Protein AF-A0A0K1QU53-F1 (afdb_monomer_lite)

Structure (mmCIF, N/CA/C/O backbone):
data_AF-A0A0K1QU53-F1
#
_entry.id   AF-A0A0K1QU53-F1
#
loop_
_atom_site.group_PDB
_atom_site.id
_atom_site.type_symbol
_atom_site.label_atom_id
_atom_site.label_alt_id
_atom_site.label_comp_id
_atom_site.label_asym_id
_atom_site.label_entity_id
_atom_site.label_seq_id
_atom_site.pdbx_PDB_ins_code
_atom_site.Cartn_x
_atom_site.Cartn_y
_atom_site.Cartn_z
_atom_site.occupancy
_atom_site.B_iso_or_equiv
_atom_site.auth_seq_id
_atom_site.auth_comp_id
_atom_site.auth_asym_id
_atom_site.auth_atom_id
_atom_site.pdbx_PDB_model_num
ATOM 1 N N . MET A 1 1 ? -22.978 -11.429 6.784 1.00 46.28 1 MET A N 1
ATOM 2 C CA . MET A 1 1 ? -21.533 -11.161 6.638 1.00 46.28 1 MET A CA 1
ATOM 3 C C . MET A 1 1 ? -20.966 -12.056 5.535 1.00 46.28 1 MET A C 1
ATOM 5 O O . MET A 1 1 ? -20.901 -13.264 5.723 1.00 46.28 1 MET A O 1
ATOM 9 N N . ILE A 1 2 ? -20.667 -11.518 4.344 1.00 43.78 2 ILE A N 1
ATOM 10 C CA . ILE A 1 2 ? -20.060 -12.307 3.254 1.00 43.78 2 ILE A CA 1
ATOM 11 C C . ILE A 1 2 ? -18.565 -12.430 3.559 1.00 43.78 2 ILE A C 1
ATOM 13 O O . ILE A 1 2 ? -17.791 -11.525 3.259 1.00 43.78 2 ILE A O 1
ATOM 17 N N . VAL A 1 3 ? -18.164 -13.546 4.166 1.00 49.44 3 VAL A N 1
ATOM 18 C CA . VAL A 1 3 ? -16.752 -13.871 4.393 1.00 49.44 3 VAL A CA 1
ATOM 19 C C . VAL A 1 3 ? -16.154 -14.301 3.056 1.00 49.44 3 VAL A C 1
ATOM 21 O O . VAL A 1 3 ? -16.362 -15.422 2.592 1.00 49.44 3 VAL A O 1
ATOM 24 N N . ARG A 1 4 ? -15.455 -13.382 2.383 1.00 66.69 4 ARG A N 1
ATOM 25 C CA . ARG A 1 4 ? -14.683 -13.721 1.183 1.00 66.69 4 ARG A CA 1
ATOM 26 C C . ARG A 1 4 ? -13.382 -14.410 1.610 1.00 66.69 4 ARG A C 1
ATOM 28 O O . ARG A 1 4 ? -12.729 -13.929 2.536 1.00 66.69 4 ARG A O 1
ATOM 35 N N . PRO A 1 5 ? -12.969 -15.505 0.951 1.00 67.31 5 PRO A N 1
ATOM 36 C CA . PRO A 1 5 ? -11.683 -16.131 1.234 1.00 67.31 5 PRO A CA 1
ATOM 37 C C . PRO A 1 5 ? -10.547 -15.135 0.963 1.00 67.31 5 PRO A C 1
ATOM 39 O O . PRO A 1 5 ? -10.510 -14.511 -0.101 1.00 67.31 5 PRO A O 1
ATOM 42 N N . LYS A 1 6 ? -9.629 -14.980 1.930 1.00 65.75 6 LYS A N 1
ATOM 43 C CA . LYS A 1 6 ? -8.445 -14.117 1.801 1.00 65.75 6 LYS A CA 1
ATOM 44 C C . LYS A 1 6 ? -7.598 -14.629 0.624 1.00 65.75 6 LYS A C 1
ATOM 46 O O . LYS A 1 6 ? -7.211 -15.799 0.631 1.00 65.75 6 LYS A O 1
ATOM 51 N N . PRO A 1 7 ? -7.334 -13.819 -0.414 1.00 74.12 7 PRO A N 1
ATOM 52 C CA . PRO A 1 7 ? -6.550 -14.275 -1.551 1.00 74.12 7 PRO A CA 1
ATOM 53 C C . PRO A 1 7 ? -5.092 -14.508 -1.128 1.00 74.12 7 PRO A C 1
ATOM 55 O O . PRO A 1 7 ? -4.492 -13.684 -0.444 1.00 74.12 7 PRO A O 1
ATOM 58 N N . ASN A 1 8 ? -4.511 -15.634 -1.553 1.00 82.56 8 ASN A N 1
ATOM 59 C CA . ASN A 1 8 ? -3.099 -15.934 -1.306 1.00 82.56 8 ASN A CA 1
ATOM 60 C C . ASN A 1 8 ? -2.198 -14.881 -1.966 1.00 82.56 8 ASN A C 1
ATOM 62 O O . ASN A 1 8 ? -2.402 -14.544 -3.134 1.00 82.56 8 ASN A O 1
ATOM 66 N N . LEU A 1 9 ? -1.153 -14.437 -1.255 1.00 74.50 9 LEU A N 1
ATOM 67 C CA . LEU A 1 9 ? -0.204 -13.408 -1.708 1.00 74.50 9 LEU A CA 1
ATOM 68 C C . LEU A 1 9 ? 0.363 -13.713 -3.106 1.00 74.50 9 LEU A C 1
ATOM 70 O O . LEU A 1 9 ? 0.378 -12.860 -3.987 1.00 74.50 9 LEU A O 1
ATOM 74 N N . ILE A 1 10 ? 0.743 -14.972 -3.340 1.00 78.44 10 ILE A N 1
ATOM 75 C CA . ILE A 1 10 ? 1.255 -15.451 -4.632 1.00 78.44 10 ILE A CA 1
ATOM 76 C C . ILE A 1 10 ? 0.179 -15.361 -5.722 1.00 78.44 10 ILE A C 1
ATOM 78 O O . ILE A 1 10 ? 0.485 -15.011 -6.858 1.00 78.44 10 ILE A O 1
ATOM 82 N N . GLY A 1 11 ? -1.086 -15.624 -5.389 1.00 75.38 11 GLY A N 1
ATOM 83 C CA . GLY A 1 11 ? -2.212 -15.516 -6.320 1.00 75.38 11 GLY A CA 1
ATOM 84 C C . GLY A 1 11 ? -2.529 -14.072 -6.709 1.00 75.38 11 GLY A C 1
ATOM 85 O O . GLY A 1 11 ? -2.903 -13.817 -7.851 1.00 75.38 11 GLY A O 1
ATOM 86 N N . VAL A 1 12 ? -2.319 -13.120 -5.795 1.00 77.38 12 VAL A N 1
ATOM 87 C CA . VAL A 1 12 ? -2.433 -11.683 -6.083 1.00 77.38 12 VAL A CA 1
ATOM 88 C C . VAL A 1 12 ? -1.252 -11.212 -6.934 1.00 77.38 12 VAL A C 1
ATOM 90 O O . VAL A 1 12 ? -1.464 -10.601 -7.979 1.00 77.38 12 VAL A O 1
ATOM 93 N N . LEU A 1 13 ? -0.019 -11.564 -6.550 1.00 77.19 13 LEU A N 1
ATOM 94 C CA . LEU A 1 13 ? 1.206 -11.188 -7.271 1.00 77.19 13 LEU A CA 1
ATOM 95 C C . LEU A 1 13 ? 1.262 -11.760 -8.696 1.00 77.19 13 LEU A C 1
ATOM 97 O O . LEU A 1 13 ? 1.769 -11.109 -9.606 1.00 77.19 13 LEU A O 1
ATOM 101 N N . THR A 1 14 ? 0.721 -12.962 -8.909 1.00 79.12 14 THR A N 1
ATOM 102 C CA . THR A 1 14 ? 0.668 -13.618 -10.229 1.00 79.12 14 THR A CA 1
ATOM 103 C C . THR A 1 14 ? -0.648 -13.387 -10.974 1.00 79.12 14 THR A C 1
ATOM 105 O O . THR A 1 14 ? -0.851 -13.930 -12.065 1.00 79.12 14 THR A O 1
ATOM 108 N N . SER A 1 15 ? -1.545 -12.549 -10.442 1.00 79.69 15 SER A N 1
ATOM 109 C CA . SER A 1 15 ? -2.789 -12.202 -11.124 1.00 79.69 15 SER A CA 1
ATOM 110 C C . SER A 1 15 ? -2.497 -11.379 -12.380 1.00 79.69 15 SER A C 1
ATOM 112 O O . SER A 1 15 ? -2.269 -10.173 -12.359 1.00 79.69 15 SER A O 1
ATOM 114 N N . LEU A 1 16 ? -2.522 -12.050 -13.529 1.00 71.38 16 LEU A N 1
ATOM 115 C CA . LEU A 1 16 ? -2.3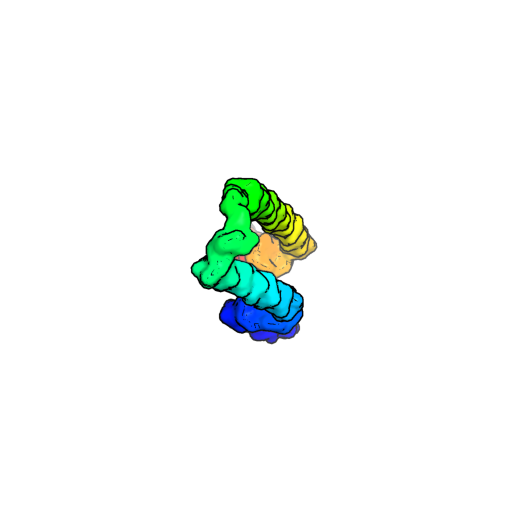17 -11.434 -14.841 1.00 71.38 16 LEU A CA 1
ATOM 116 C C . LEU A 1 16 ? -3.606 -10.848 -15.447 1.00 71.38 16 LEU A C 1
ATOM 118 O O . LEU A 1 16 ? -3.573 -10.326 -16.569 1.00 71.38 16 LEU A O 1
ATOM 122 N N . LYS A 1 17 ? -4.756 -10.973 -14.771 1.00 70.81 17 LYS A N 1
ATOM 123 C CA . LYS A 1 17 ? -6.044 -10.448 -15.253 1.00 70.81 17 LYS A CA 1
ATOM 124 C C . LYS A 1 17 ? -6.058 -8.927 -15.073 1.00 70.81 17 LYS A C 1
ATOM 126 O O . LYS A 1 17 ? -5.979 -8.440 -13.957 1.00 70.81 17 LYS A O 1
ATOM 131 N N . GLY A 1 18 ? -6.122 -8.183 -16.181 1.00 72.44 18 GLY A N 1
ATOM 132 C CA . GLY A 1 18 ? -6.084 -6.712 -16.173 1.00 72.44 18 GLY A CA 1
ATOM 133 C C . GLY A 1 18 ? -4.679 -6.094 -16.136 1.00 72.44 18 GLY A C 1
ATOM 134 O O . GLY A 1 18 ? -4.554 -4.873 -16.141 1.00 72.44 18 GLY A O 1
ATOM 135 N N . SER A 1 19 ? -3.617 -6.907 -16.154 1.00 80.75 19 SER A N 1
ATOM 136 C CA . SER A 1 19 ? -2.243 -6.400 -16.084 1.00 80.75 19 SER A CA 1
ATOM 137 C C . SER A 1 19 ? -1.850 -5.577 -17.318 1.00 80.75 19 SER A C 1
ATOM 139 O O . SER A 1 19 ? -1.980 -6.021 -18.464 1.00 80.75 19 SER A O 1
ATOM 141 N N . ILE A 1 20 ? -1.272 -4.397 -17.071 1.00 79.69 20 ILE A N 1
ATOM 142 C CA . ILE A 1 20 ? -0.649 -3.536 -18.089 1.00 79.69 20 ILE A CA 1
ATOM 143 C C . ILE A 1 20 ? 0.560 -4.242 -18.728 1.00 79.69 20 ILE A C 1
ATOM 145 O O . ILE A 1 20 ? 0.889 -3.972 -19.885 1.00 79.69 20 ILE A O 1
ATOM 149 N N . ALA A 1 21 ? 1.172 -5.210 -18.031 1.00 80.12 21 ALA A N 1
ATOM 150 C CA . ALA A 1 21 ? 2.318 -5.963 -18.531 1.00 80.12 21 ALA A CA 1
ATOM 151 C C . ALA A 1 21 ? 2.004 -6.654 -19.864 1.00 80.12 21 ALA A C 1
ATOM 153 O O . ALA A 1 21 ? 2.780 -6.526 -20.804 1.00 80.12 21 ALA A O 1
ATOM 154 N N . LYS A 1 22 ? 0.825 -7.280 -20.012 1.00 82.38 22 LYS A N 1
ATOM 155 C CA . LYS A 1 22 ? 0.407 -7.898 -21.286 1.00 82.38 22 LYS A CA 1
ATOM 156 C C . LYS A 1 22 ? 0.274 -6.882 -22.422 1.00 82.38 22 LYS A C 1
ATOM 158 O O . LYS A 1 22 ? 0.549 -7.209 -23.571 1.00 82.38 22 LYS A O 1
ATOM 163 N N . ARG A 1 23 ? -0.122 -5.647 -22.104 1.00 85.81 23 ARG A N 1
ATOM 164 C CA . ARG A 1 23 ? -0.282 -4.560 -23.080 1.00 85.81 23 ARG A CA 1
ATOM 165 C C . ARG A 1 23 ? 1.066 -4.016 -23.561 1.00 85.81 23 ARG A C 1
ATOM 167 O O . ARG A 1 23 ? 1.188 -3.647 -24.725 1.00 85.81 23 ARG A O 1
ATOM 174 N N . ILE A 1 24 ? 2.061 -3.940 -22.678 1.00 90.00 24 ILE A N 1
ATOM 175 C CA . ILE A 1 24 ? 3.388 -3.380 -22.989 1.00 90.00 24 ILE A CA 1
ATOM 176 C C . ILE A 1 24 ? 4.369 -4.458 -23.469 1.00 90.00 24 ILE A C 1
ATOM 178 O O . ILE A 1 24 ? 5.286 -4.133 -24.219 1.00 90.00 24 ILE A O 1
ATOM 182 N N . ALA A 1 25 ? 4.154 -5.731 -23.119 1.00 89.88 25 ALA A N 1
ATOM 183 C CA . ALA A 1 25 ? 5.052 -6.845 -23.432 1.00 89.88 25 ALA A CA 1
ATOM 184 C C . ALA A 1 25 ? 5.455 -6.887 -24.908 1.00 89.88 25 ALA A C 1
ATOM 186 O O . ALA A 1 25 ? 6.641 -6.976 -25.214 1.00 89.88 25 ALA A O 1
ATOM 187 N N . TRP A 1 26 ? 4.486 -6.737 -25.819 1.00 91.56 26 TRP A N 1
ATOM 188 C CA . TRP A 1 26 ? 4.773 -6.725 -27.253 1.00 91.56 26 TRP A CA 1
ATOM 189 C C . TRP A 1 26 ? 5.712 -5.580 -27.649 1.00 91.56 26 TRP A C 1
ATOM 191 O O . TRP A 1 26 ? 6.698 -5.797 -28.344 1.00 91.56 26 TRP A O 1
ATOM 201 N N . ARG A 1 27 ? 5.460 -4.364 -27.151 1.00 93.06 27 ARG A N 1
ATOM 202 C CA . ARG A 1 27 ? 6.307 -3.194 -27.431 1.00 93.06 27 ARG A CA 1
ATOM 203 C C . ARG A 1 27 ? 7.717 -3.379 -26.878 1.00 93.06 27 ARG A C 1
ATOM 205 O O . ARG A 1 27 ? 8.677 -3.106 -27.588 1.00 93.06 27 ARG A O 1
ATOM 212 N N . SER A 1 28 ? 7.835 -3.867 -25.643 1.00 92.06 28 SER A N 1
ATOM 213 C CA . SER A 1 28 ? 9.135 -4.136 -25.022 1.00 92.06 28 SER A CA 1
ATOM 214 C C . SER A 1 28 ? 9.926 -5.162 -25.827 1.00 92.06 28 SER A C 1
ATOM 216 O O . SER A 1 28 ? 11.096 -4.934 -26.107 1.00 92.06 28 SER A O 1
ATOM 218 N N . LEU A 1 29 ? 9.280 -6.253 -26.249 1.00 95.31 29 LEU A N 1
ATOM 219 C CA . LEU A 1 29 ? 9.909 -7.294 -27.055 1.00 95.31 29 LEU A CA 1
ATOM 220 C C . LEU A 1 29 ? 10.417 -6.725 -28.384 1.00 95.31 29 LEU A C 1
ATOM 222 O O . LEU A 1 29 ? 11.570 -6.958 -28.740 1.00 95.31 29 LEU A O 1
ATOM 226 N N . MET A 1 30 ? 9.595 -5.943 -29.093 1.00 95.31 30 MET A N 1
ATOM 227 C CA . MET A 1 30 ? 10.008 -5.337 -30.364 1.00 95.31 30 MET A CA 1
ATOM 228 C C . MET A 1 30 ? 11.217 -4.406 -30.201 1.00 95.31 30 MET A C 1
ATOM 230 O O . MET A 1 30 ? 12.139 -4.467 -31.010 1.00 95.31 30 MET A O 1
ATOM 234 N N . VAL A 1 31 ? 11.244 -3.579 -29.151 1.00 94.06 31 VAL A N 1
ATOM 235 C CA . VAL A 1 31 ? 12.376 -2.679 -28.874 1.00 94.06 31 VAL A CA 1
ATOM 236 C C . VAL A 1 31 ? 13.640 -3.468 -28.531 1.00 94.06 31 VAL A C 1
ATOM 238 O O . VAL A 1 31 ? 14.706 -3.147 -29.048 1.00 94.06 31 VAL A O 1
ATOM 241 N N . THR A 1 32 ? 13.535 -4.521 -27.714 1.00 94.38 32 THR A N 1
ATOM 242 C CA . THR A 1 32 ? 14.676 -5.385 -27.377 1.00 94.38 32 THR A CA 1
ATOM 243 C C . THR A 1 32 ? 15.230 -6.087 -28.612 1.00 94.38 32 THR A C 1
ATOM 245 O O . THR A 1 32 ? 16.437 -6.052 -28.825 1.00 94.38 32 THR A O 1
ATOM 248 N N . LEU A 1 33 ? 14.371 -6.664 -29.460 1.00 97.12 33 LEU A N 1
ATOM 249 C CA . LEU A 1 33 ? 14.811 -7.309 -30.700 1.00 97.12 33 LEU A CA 1
ATOM 250 C C . LEU A 1 33 ? 15.498 -6.323 -31.646 1.00 97.12 33 LEU A C 1
ATOM 252 O O . LEU A 1 33 ? 16.552 -6.641 -32.191 1.00 97.12 33 LEU A O 1
ATOM 256 N N . LEU A 1 34 ? 14.928 -5.128 -31.819 1.00 95.94 34 LEU A N 1
ATOM 257 C CA . LEU A 1 34 ? 15.526 -4.086 -32.648 1.00 95.94 34 LEU A CA 1
ATOM 258 C C . LEU A 1 34 ? 16.901 -3.671 -32.109 1.00 95.94 34 LEU A C 1
ATOM 260 O O . LEU A 1 34 ? 17.859 -3.610 -32.873 1.00 95.94 34 LEU A O 1
ATOM 264 N N . ALA A 1 35 ? 17.015 -3.437 -30.799 1.00 91.50 35 ALA A N 1
ATOM 265 C CA . ALA A 1 35 ? 18.281 -3.090 -30.161 1.00 91.50 35 ALA A CA 1
ATOM 266 C C . ALA A 1 35 ? 19.328 -4.203 -30.335 1.00 91.50 35 ALA A C 1
ATOM 268 O O . ALA A 1 35 ? 20.456 -3.927 -30.735 1.00 91.50 35 ALA A O 1
ATOM 269 N N . SER A 1 36 ? 18.951 -5.466 -30.110 1.00 94.81 36 SER A N 1
ATOM 270 C CA . SER A 1 36 ? 19.832 -6.618 -30.328 1.00 94.81 36 SER A CA 1
ATOM 271 C C . SER A 1 36 ? 20.272 -6.752 -31.787 1.00 94.81 36 SER A C 1
ATOM 273 O O . SER A 1 36 ? 21.438 -7.042 -32.039 1.00 94.81 36 SER A O 1
ATOM 275 N N . ALA A 1 37 ? 19.377 -6.512 -32.749 1.00 93.69 37 ALA A N 1
ATOM 276 C CA . ALA A 1 37 ? 19.711 -6.543 -34.170 1.00 93.69 37 ALA A CA 1
ATOM 277 C C . ALA A 1 37 ? 20.701 -5.433 -34.548 1.00 93.69 37 ALA A C 1
ATOM 279 O O . ALA A 1 37 ? 21.666 -5.702 -35.256 1.00 93.69 37 ALA A O 1
ATOM 280 N N . ILE A 1 38 ? 20.507 -4.211 -34.038 1.00 89.50 38 ILE A N 1
ATOM 281 C CA . ILE A 1 38 ? 21.436 -3.092 -34.260 1.00 89.50 38 ILE A CA 1
ATOM 282 C C . ILE A 1 38 ? 22.834 -3.449 -33.737 1.00 89.50 38 ILE A C 1
ATOM 284 O O . ILE A 1 38 ? 23.803 -3.333 -34.482 1.00 89.50 38 ILE A O 1
ATOM 288 N N . VAL A 1 39 ? 22.929 -3.961 -32.505 1.00 88.31 39 VAL A N 1
ATOM 289 C CA . VAL A 1 39 ? 24.205 -4.384 -31.897 1.00 88.31 39 VAL A CA 1
ATOM 290 C C . VAL A 1 39 ? 24.860 -5.524 -32.693 1.00 88.31 39 VAL A C 1
ATOM 292 O O . VAL A 1 39 ? 26.076 -5.546 -32.885 1.00 88.31 39 VAL A O 1
ATOM 295 N N . LEU A 1 40 ? 24.072 -6.469 -33.212 1.00 90.81 40 LEU A N 1
ATOM 296 C CA . LEU A 1 40 ? 24.590 -7.565 -34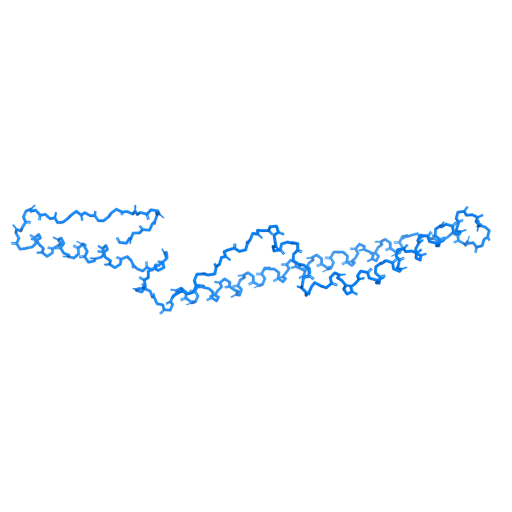.033 1.00 90.81 40 LEU A CA 1
ATOM 297 C C . LEU A 1 40 ? 25.140 -7.067 -35.381 1.00 90.81 40 LEU A C 1
ATOM 299 O O . LEU A 1 40 ? 26.203 -7.500 -35.813 1.00 90.81 40 LEU A O 1
ATOM 303 N N . ILE A 1 41 ? 24.453 -6.136 -36.042 1.00 89.81 41 ILE A N 1
ATOM 304 C CA . ILE A 1 41 ? 24.918 -5.569 -37.316 1.00 89.81 41 ILE A CA 1
ATOM 305 C C . ILE A 1 41 ? 26.174 -4.716 -37.093 1.00 89.81 41 ILE A C 1
ATOM 307 O O . ILE A 1 41 ? 27.111 -4.806 -37.884 1.00 89.81 41 ILE A O 1
ATOM 311 N N . GLU A 1 42 ? 26.226 -3.940 -36.007 1.00 86.81 42 GLU A N 1
ATOM 312 C CA . GLU A 1 42 ? 27.408 -3.155 -35.630 1.00 86.81 42 GLU A CA 1
ATOM 313 C C . GLU A 1 42 ? 28.641 -4.049 -35.418 1.00 86.81 42 GLU A C 1
ATOM 315 O O . GLU A 1 42 ? 29.732 -3.722 -35.887 1.00 86.81 42 GLU A O 1
ATOM 320 N N . THR A 1 43 ? 28.472 -5.207 -34.770 1.00 84.94 43 THR A N 1
ATOM 321 C CA . THR A 1 43 ? 29.576 -6.155 -34.533 1.00 84.94 43 THR A CA 1
ATOM 322 C C . THR A 1 43 ? 30.042 -6.877 -35.801 1.00 84.94 43 THR A C 1
ATOM 324 O O . THR A 1 43 ? 31.238 -7.131 -35.941 1.00 84.94 43 THR A O 1
ATOM 327 N N . LEU A 1 44 ? 29.136 -7.186 -36.737 1.00 87.38 44 LEU A N 1
ATOM 328 C CA . LEU A 1 44 ? 29.465 -7.884 -37.988 1.00 87.38 44 LEU A CA 1
ATOM 329 C C . LEU A 1 44 ? 29.999 -6.955 -39.088 1.00 87.38 44 LEU A C 1
ATOM 331 O O . LEU A 1 44 ? 30.833 -7.378 -39.890 1.00 87.38 44 LEU A O 1
ATOM 335 N N . HIS A 1 45 ? 29.557 -5.695 -39.131 1.00 86.06 45 HIS A N 1
ATOM 336 C CA . HIS A 1 45 ? 29.982 -4.726 -40.142 1.00 86.06 45 HIS A CA 1
ATOM 337 C C . HIS A 1 45 ? 30.340 -3.355 -39.538 1.00 86.06 45 HIS A C 1
ATOM 339 O O . HIS A 1 45 ? 29.605 -2.376 -39.713 1.00 86.06 45 HIS A O 1
ATOM 345 N N . PRO A 1 46 ? 31.523 -3.239 -38.903 1.00 79.75 46 PRO A N 1
ATOM 346 C CA . PRO A 1 46 ? 31.958 -2.009 -38.234 1.00 79.75 46 PRO A CA 1
ATOM 347 C C . PRO A 1 46 ? 32.146 -0.811 -39.176 1.00 79.75 46 PRO A C 1
ATOM 349 O O . PRO A 1 46 ? 32.221 0.328 -38.728 1.00 79.75 46 PRO A O 1
ATOM 352 N N . SER A 1 47 ? 32.252 -1.051 -40.485 1.00 78.81 47 SER A N 1
ATOM 353 C CA . SER A 1 47 ? 32.482 -0.025 -41.507 1.00 78.81 47 SER A CA 1
ATOM 354 C C . SER A 1 47 ? 31.263 0.855 -41.799 1.00 78.81 47 SER A C 1
ATOM 356 O O . SER A 1 47 ? 31.438 1.945 -42.340 1.00 78.81 47 SER A O 1
ATOM 358 N N . TYR A 1 48 ? 30.045 0.418 -41.456 1.00 76.69 48 TYR A N 1
ATOM 359 C CA . TYR A 1 48 ? 28.819 1.190 -41.707 1.00 76.69 48 TYR A CA 1
ATOM 360 C C . TYR A 1 48 ? 28.463 2.177 -40.586 1.00 76.69 48 TYR A C 1
ATOM 362 O O . TYR A 1 48 ? 27.650 3.072 -40.814 1.00 76.69 48 TYR A O 1
ATOM 370 N N . PHE A 1 49 ? 29.054 2.045 -39.393 1.00 78.38 49 PHE A N 1
ATOM 371 C CA . PHE A 1 49 ? 28.677 2.838 -38.221 1.00 78.38 49 PHE A CA 1
ATOM 372 C C . PHE A 1 49 ? 29.778 3.814 -37.800 1.00 78.38 49 PHE A C 1
ATOM 374 O O . PHE A 1 49 ? 30.935 3.451 -37.594 1.00 78.38 49 PHE A O 1
ATOM 381 N N . SER A 1 50 ? 29.405 5.083 -37.625 1.00 79.56 50 SER A N 1
ATOM 382 C CA . SER A 1 50 ? 30.253 6.073 -36.960 1.00 79.56 50 SER A CA 1
ATOM 383 C C . SER A 1 50 ? 30.204 5.877 -35.445 1.00 79.56 50 SER A C 1
ATOM 385 O O . SER A 1 50 ? 29.138 5.663 -34.874 1.00 79.56 50 SER A O 1
ATOM 387 N N . LYS A 1 51 ? 31.355 6.002 -34.775 1.00 76.69 51 LYS A N 1
ATOM 388 C CA . LYS A 1 51 ? 31.448 5.914 -33.312 1.00 76.69 51 LYS A CA 1
ATOM 389 C C . LYS A 1 51 ? 30.778 7.134 -32.672 1.00 76.69 51 LYS A C 1
ATOM 391 O O . LYS A 1 51 ? 31.376 8.206 -32.613 1.00 76.69 51 LYS A O 1
ATOM 396 N N . VAL A 1 52 ? 29.544 6.974 -32.204 1.00 80.44 52 VAL A N 1
ATOM 397 C CA . VAL A 1 52 ? 28.821 7.984 -31.415 1.00 80.44 52 VAL A CA 1
ATOM 398 C C . VAL A 1 52 ? 29.036 7.698 -29.927 1.00 80.44 52 VAL A C 1
ATOM 400 O O . VAL A 1 52 ? 29.079 6.543 -29.511 1.00 80.44 52 VAL A O 1
ATOM 403 N N . SER A 1 53 ? 29.193 8.737 -29.103 1.00 84.75 53 SER A N 1
ATOM 404 C CA . SER A 1 53 ? 29.325 8.560 -27.655 1.00 84.75 53 SER A CA 1
ATOM 405 C C . SER A 1 53 ? 27.986 8.169 -27.018 1.00 84.75 53 SER A C 1
ATOM 407 O O . SER A 1 53 ? 26.936 8.725 -27.334 1.00 84.75 53 SER A O 1
ATOM 409 N N . ALA A 1 54 ? 28.018 7.220 -26.078 1.00 85.69 54 ALA A N 1
ATOM 410 C CA . ALA A 1 54 ? 26.827 6.783 -25.340 1.00 85.69 54 ALA A CA 1
ATOM 411 C C . ALA A 1 54 ? 26.386 7.781 -24.246 1.00 85.69 54 ALA A C 1
ATOM 413 O O . ALA A 1 54 ? 25.274 7.688 -23.729 1.00 85.69 54 ALA A O 1
ATOM 414 N N . THR A 1 55 ? 27.239 8.749 -23.902 1.00 91.25 55 THR A N 1
ATOM 415 C CA . THR A 1 55 ? 27.052 9.720 -22.813 1.00 91.25 55 THR A CA 1
ATOM 416 C C . THR A 1 55 ? 25.705 10.463 -22.812 1.00 91.25 55 THR A C 1
ATOM 418 O O . THR A 1 55 ? 25.070 10.514 -21.761 1.00 91.25 55 THR A O 1
ATOM 421 N N . PRO A 1 56 ? 25.204 11.038 -23.924 1.00 91.56 56 PRO A N 1
ATOM 422 C CA . PRO A 1 56 ? 23.895 11.696 -23.904 1.00 91.56 56 PRO A CA 1
ATOM 423 C C . PRO A 1 56 ? 22.751 10.720 -23.591 1.00 91.56 56 PRO A C 1
ATOM 425 O O . PRO A 1 56 ? 21.809 11.081 -22.889 1.00 91.56 56 PRO A O 1
ATOM 428 N N . PHE A 1 57 ? 22.842 9.466 -24.041 1.00 89.88 57 PHE A N 1
ATOM 429 C CA . PHE A 1 57 ? 21.811 8.455 -23.801 1.00 89.88 57 PHE A CA 1
ATOM 430 C C . PHE A 1 57 ? 21.805 7.965 -22.350 1.00 89.88 57 PHE A C 1
ATOM 432 O O . PHE A 1 57 ? 20.734 7.774 -21.772 1.00 89.88 57 PHE A O 1
ATOM 439 N N . THR A 1 58 ? 22.979 7.817 -21.731 1.00 91.38 58 THR A N 1
ATOM 440 C CA . THR A 1 58 ? 23.073 7.450 -20.311 1.00 91.38 58 THR A CA 1
ATOM 441 C C . THR A 1 58 ? 22.543 8.561 -19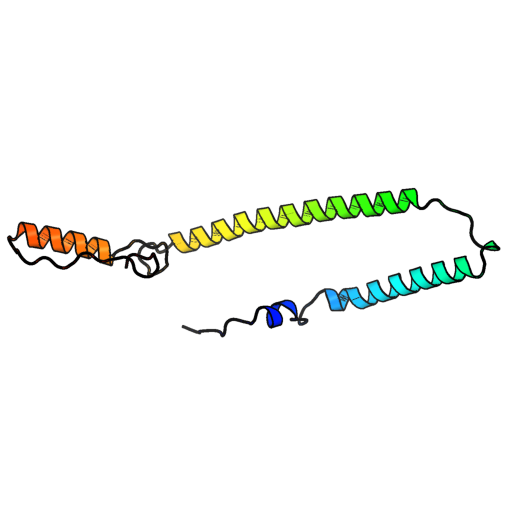.407 1.00 91.38 58 THR A C 1
ATOM 443 O O . THR A 1 58 ? 21.810 8.271 -18.463 1.00 91.38 58 THR A O 1
ATOM 446 N N . LEU A 1 59 ? 22.825 9.830 -19.725 1.00 96.12 59 LEU A N 1
ATOM 447 C CA . LEU A 1 59 ? 22.277 10.983 -19.000 1.00 96.12 59 LEU A CA 1
ATOM 448 C C . LEU A 1 59 ? 20.749 11.066 -19.110 1.00 96.12 59 LEU A C 1
ATOM 450 O O . LEU A 1 59 ? 20.078 11.314 -18.107 1.00 96.12 59 LEU A O 1
ATOM 454 N N . LEU A 1 60 ? 20.185 10.807 -20.295 1.00 95.56 60 LEU A N 1
ATOM 455 C CA . LEU A 1 60 ? 18.731 10.753 -20.483 1.00 95.56 60 LEU A CA 1
ATOM 456 C C . LEU A 1 60 ? 18.088 9.625 -19.664 1.00 95.56 60 LEU A C 1
ATOM 458 O O . LEU A 1 60 ? 17.078 9.855 -18.999 1.00 95.56 60 LEU A O 1
ATOM 462 N N . GLY A 1 61 ? 18.682 8.428 -19.667 1.00 93.50 61 GLY A N 1
ATOM 463 C CA . GLY A 1 61 ? 18.192 7.296 -18.876 1.00 93.50 61 GLY A CA 1
ATOM 464 C C . GLY A 1 61 ? 18.256 7.552 -17.368 1.00 93.50 61 GLY A C 1
ATOM 465 O O . GLY A 1 61 ? 17.297 7.270 -16.648 1.00 93.50 61 GLY A O 1
ATOM 466 N N . LEU A 1 62 ? 19.356 8.144 -16.896 1.00 96.19 62 LEU A N 1
ATOM 467 C CA . LEU A 1 62 ? 19.540 8.504 -15.490 1.00 96.19 62 LEU A CA 1
ATOM 468 C C . LEU A 1 62 ? 18.534 9.572 -15.048 1.00 96.19 62 LEU A C 1
ATOM 470 O O . LEU A 1 62 ? 17.894 9.415 -14.011 1.00 96.19 62 LEU A O 1
ATOM 474 N N . SER A 1 63 ? 18.331 10.606 -15.868 1.00 96.44 63 SER A N 1
ATOM 475 C CA . SER A 1 63 ? 17.318 11.637 -15.633 1.00 96.44 63 SER A CA 1
ATOM 476 C C . SER A 1 63 ? 15.919 11.026 -15.506 1.00 96.44 63 SER A C 1
ATOM 478 O O . SER A 1 63 ? 15.250 11.212 -14.487 1.00 96.44 63 SER A O 1
ATOM 480 N N . LEU A 1 64 ? 15.500 10.215 -16.485 1.00 95.56 64 LEU A N 1
ATOM 481 C CA . LEU A 1 64 ? 14.177 9.588 -16.479 1.00 95.56 64 LEU A CA 1
ATOM 482 C C . LEU A 1 64 ? 13.970 8.689 -15.252 1.00 95.56 64 LEU A C 1
ATOM 484 O O . LEU A 1 64 ? 12.909 8.738 -14.632 1.00 95.56 64 LEU A O 1
ATOM 488 N N . SER A 1 65 ? 14.988 7.907 -14.883 1.00 94.94 65 SER A N 1
ATOM 489 C CA . SER A 1 65 ? 14.961 7.034 -13.705 1.00 94.94 65 SER A CA 1
ATOM 490 C C . SER A 1 65 ? 14.732 7.823 -12.412 1.00 94.94 65 SER A C 1
ATOM 492 O O . SER A 1 65 ? 13.837 7.500 -11.627 1.00 94.94 65 SER A O 1
ATOM 494 N N . ILE A 1 66 ? 15.479 8.913 -12.222 1.00 95.38 66 ILE A N 1
ATOM 495 C CA . ILE A 1 66 ? 15.369 9.771 -11.039 1.00 95.38 66 ILE A CA 1
ATOM 496 C C . ILE A 1 66 ? 13.982 10.423 -10.965 1.00 95.38 66 ILE A C 1
ATOM 498 O O . ILE A 1 66 ? 13.311 10.327 -9.936 1.00 95.38 66 ILE A O 1
ATOM 502 N N . PHE A 1 67 ? 13.506 11.027 -12.059 1.00 95.00 67 PHE A N 1
ATOM 503 C CA . PHE A 1 67 ? 12.178 11.649 -12.093 1.00 95.00 67 PHE A CA 1
ATOM 504 C C . PHE A 1 67 ? 11.051 10.642 -11.846 1.00 95.00 67 PHE A C 1
ATOM 506 O O . PHE A 1 67 ? 10.089 10.948 -11.138 1.00 95.00 67 PHE A O 1
ATOM 513 N N . MET A 1 68 ? 11.163 9.431 -12.396 1.00 93.25 68 MET A N 1
ATOM 514 C CA . MET A 1 68 ? 10.171 8.377 -12.197 1.00 93.25 68 MET A CA 1
ATOM 515 C C . MET A 1 68 ? 10.153 7.877 -10.746 1.00 93.25 68 MET A C 1
ATOM 517 O O . MET A 1 68 ? 9.070 7.674 -10.196 1.00 93.25 68 MET A O 1
ATOM 521 N N . SER A 1 69 ? 11.320 7.756 -10.105 1.00 91.81 69 SER A N 1
ATOM 522 C CA . SER A 1 69 ? 11.440 7.397 -8.686 1.00 91.81 69 SER A CA 1
ATOM 523 C C . SER A 1 69 ? 10.784 8.439 -7.777 1.00 91.81 69 SER A C 1
ATOM 525 O O . SER A 1 69 ? 9.934 8.094 -6.954 1.00 91.81 69 SER A O 1
ATOM 527 N N . PHE A 1 70 ? 11.088 9.727 -7.975 1.00 94.56 70 PHE A N 1
ATOM 528 C CA . PHE A 1 70 ? 10.454 10.802 -7.206 1.00 94.56 70 PHE A CA 1
ATOM 529 C C . PHE A 1 70 ? 8.938 10.822 -7.390 1.00 94.56 70 PHE A C 1
ATOM 531 O O . PHE A 1 70 ? 8.203 10.887 -6.405 1.00 94.56 70 PHE A O 1
ATOM 538 N N . ARG A 1 71 ? 8.462 10.707 -8.636 1.00 93.50 71 ARG A N 1
ATOM 539 C CA . ARG A 1 71 ? 7.028 10.676 -8.937 1.00 93.50 71 ARG A CA 1
ATOM 540 C C . ARG A 1 71 ? 6.324 9.518 -8.231 1.00 93.50 71 ARG A C 1
ATOM 542 O O . ARG A 1 71 ? 5.272 9.730 -7.635 1.00 93.50 71 ARG A O 1
ATOM 549 N N . ASN A 1 72 ? 6.888 8.314 -8.305 1.00 92.56 72 ASN A N 1
ATOM 550 C CA . ASN A 1 72 ? 6.270 7.124 -7.728 1.00 92.56 72 ASN A CA 1
ATOM 551 C C . ASN A 1 72 ? 6.245 7.177 -6.192 1.00 92.56 72 ASN A C 1
ATOM 553 O O . ASN A 1 72 ? 5.217 6.893 -5.585 1.00 92.56 72 ASN A O 1
ATOM 557 N N . ASN A 1 73 ? 7.344 7.606 -5.566 1.00 93.50 73 ASN A N 1
ATOM 558 C CA . ASN A 1 73 ? 7.421 7.728 -4.109 1.00 93.50 73 ASN A CA 1
ATOM 559 C C . ASN A 1 73 ? 6.485 8.814 -3.570 1.00 93.50 73 ASN A C 1
ATOM 561 O O . ASN A 1 73 ? 5.786 8.583 -2.587 1.00 93.50 73 ASN A O 1
ATOM 565 N N . ALA A 1 74 ? 6.417 9.974 -4.229 1.00 94.94 74 ALA A N 1
ATOM 566 C CA . ALA A 1 74 ? 5.498 11.036 -3.831 1.00 94.94 74 ALA A CA 1
ATOM 567 C C . ALA A 1 74 ? 4.039 10.561 -3.877 1.00 94.94 74 ALA A C 1
ATOM 569 O O . ALA A 1 74 ? 3.283 10.802 -2.942 1.00 94.94 74 ALA A O 1
ATOM 570 N N . TRP A 1 75 ? 3.651 9.836 -4.931 1.00 95.12 75 TRP A N 1
ATOM 571 C CA . TRP A 1 75 ? 2.305 9.271 -5.036 1.00 95.12 75 TRP A CA 1
ATOM 572 C C . TRP A 1 75 ? 2.015 8.241 -3.948 1.00 95.12 75 TRP A C 1
ATOM 574 O O . TRP A 1 75 ? 0.910 8.243 -3.414 1.00 95.12 75 TRP A O 1
ATOM 584 N N . ALA A 1 76 ? 2.986 7.398 -3.595 1.00 95.50 76 ALA A N 1
ATOM 585 C CA . ALA A 1 76 ? 2.826 6.431 -2.513 1.00 95.50 76 ALA A CA 1
ATOM 586 C C . ALA A 1 76 ? 2.579 7.125 -1.165 1.00 95.50 76 ALA A C 1
ATOM 588 O O . ALA A 1 76 ? 1.636 6.768 -0.465 1.00 95.50 76 ALA A O 1
ATOM 589 N N . ILE A 1 77 ? 3.371 8.154 -0.842 1.00 96.19 77 ILE A N 1
ATOM 590 C CA . ILE A 1 77 ? 3.220 8.930 0.398 1.00 96.19 77 ILE A CA 1
ATOM 591 C C . ILE A 1 77 ? 1.860 9.628 0.431 1.00 96.19 77 ILE A C 1
ATOM 593 O O . ILE A 1 77 ? 1.124 9.492 1.400 1.00 96.19 77 ILE A O 1
ATOM 597 N N . VAL A 1 78 ? 1.503 10.338 -0.642 1.00 96.69 78 VAL A N 1
ATOM 598 C CA . VAL A 1 78 ? 0.219 11.044 -0.728 1.00 96.69 78 VAL A CA 1
ATOM 599 C C . VAL A 1 78 ? -0.940 10.055 -0.595 1.00 96.69 78 VAL A C 1
ATOM 601 O O . VAL A 1 78 ? -1.843 10.287 0.198 1.00 96.69 78 VAL A O 1
ATOM 604 N N . SER A 1 79 ? -0.895 8.923 -1.300 1.00 96.31 79 SER A N 1
ATOM 605 C CA . SER A 1 79 ? -1.947 7.903 -1.212 1.00 96.31 79 SER A CA 1
ATOM 606 C C . SER A 1 79 ? -2.076 7.348 0.205 1.00 96.31 79 SER A C 1
ATOM 608 O O . SER A 1 79 ? -3.188 7.254 0.705 1.00 96.31 79 SER A O 1
ATOM 610 N N . TYR A 1 80 ? -0.960 7.029 0.868 1.00 95.56 80 TYR A N 1
ATOM 611 C CA . TYR A 1 80 ? -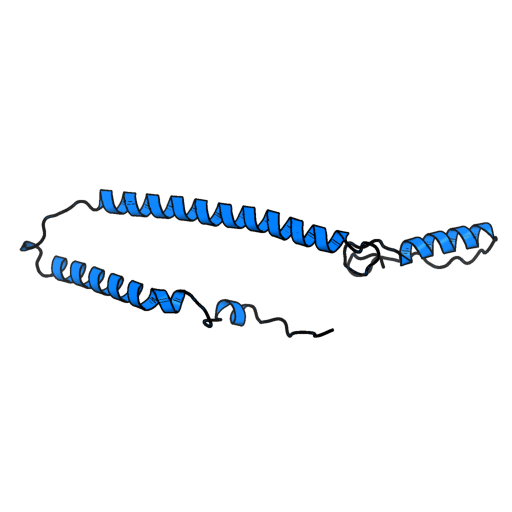0.970 6.549 2.251 1.00 95.56 80 TYR A CA 1
ATOM 612 C C . TYR A 1 80 ? -1.626 7.554 3.199 1.00 95.56 80 TYR A C 1
ATOM 614 O O . TYR A 1 80 ? -2.471 7.171 3.997 1.00 95.56 80 TYR A O 1
ATOM 622 N N . THR A 1 81 ? -1.292 8.841 3.084 1.00 95.56 81 THR A N 1
ATOM 623 C CA . THR A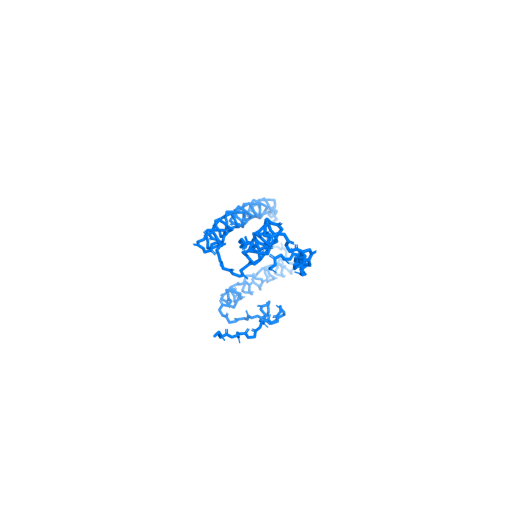 1 81 ? -1.885 9.873 3.939 1.00 95.56 81 THR A CA 1
ATOM 624 C C . THR A 1 81 ? -3.380 10.042 3.682 1.00 95.56 81 THR A C 1
ATOM 626 O O . THR A 1 81 ? -4.144 10.134 4.635 1.00 95.56 81 THR A O 1
ATOM 629 N N . PHE A 1 82 ? -3.814 10.078 2.418 1.00 96.00 82 PHE A N 1
ATOM 630 C CA . PHE A 1 82 ? -5.230 10.274 2.093 1.00 96.00 82 PHE A CA 1
ATOM 631 C C . PHE A 1 82 ? -6.081 9.051 2.441 1.00 96.00 82 PHE A C 1
ATOM 633 O O . PHE A 1 82 ? -7.097 9.210 3.103 1.00 96.00 82 PHE A O 1
ATOM 640 N N . PHE A 1 83 ? -5.660 7.843 2.057 1.00 94.31 83 PHE A N 1
ATOM 641 C CA . PHE A 1 83 ? -6.390 6.622 2.415 1.00 94.31 83 PHE A CA 1
ATOM 642 C C . PHE A 1 83 ? -6.300 6.304 3.907 1.00 94.31 83 PHE A C 1
ATOM 644 O O . PHE A 1 83 ? -7.248 5.776 4.469 1.00 94.31 83 PHE A O 1
ATOM 651 N N . GLY A 1 84 ? -5.180 6.627 4.558 1.00 92.62 84 GLY A N 1
ATOM 652 C CA . GLY A 1 84 ? -5.053 6.490 6.005 1.00 92.62 84 GLY A CA 1
ATOM 653 C C . GLY A 1 84 ? -6.003 7.428 6.745 1.00 92.62 84 GLY A C 1
ATOM 654 O O . GLY A 1 84 ? -6.639 7.010 7.700 1.00 92.62 84 GLY A O 1
ATOM 655 N N . LEU A 1 85 ? -6.144 8.675 6.282 1.00 95.88 85 LEU A N 1
ATOM 656 C CA . LEU A 1 85 ? -7.112 9.611 6.852 1.00 95.88 85 LEU A CA 1
ATOM 657 C C . LEU A 1 85 ? -8.561 9.162 6.621 1.00 95.88 85 LEU A C 1
ATOM 659 O O . LEU A 1 85 ? -9.368 9.300 7.529 1.00 95.88 85 LEU A O 1
ATOM 663 N N . ASP A 1 86 ? -8.869 8.637 5.433 1.00 94.44 86 ASP A N 1
ATOM 664 C CA . ASP A 1 86 ? -10.184 8.074 5.091 1.00 94.44 86 ASP A CA 1
ATOM 665 C C . ASP A 1 86 ? -10.540 6.917 6.037 1.00 94.44 86 ASP A C 1
ATOM 667 O O . ASP A 1 86 ? -11.567 6.957 6.700 1.00 94.44 86 ASP A O 1
ATOM 671 N N . ALA A 1 87 ? -9.616 5.967 6.218 1.00 90.19 87 ALA A N 1
ATOM 672 C CA . ALA A 1 87 ? -9.796 4.833 7.124 1.00 90.19 87 ALA A CA 1
ATOM 673 C C . ALA A 1 87 ? -9.965 5.254 8.594 1.00 90.19 87 ALA A C 1
ATOM 675 O O . ALA A 1 87 ? -10.822 4.721 9.287 1.00 90.19 87 ALA A O 1
ATOM 676 N N . ILE A 1 88 ? -9.187 6.235 9.068 1.00 91.19 88 ILE A N 1
ATOM 677 C CA . ILE A 1 88 ? -9.368 6.791 10.420 1.00 91.19 88 ILE A CA 1
ATOM 678 C C . ILE A 1 88 ? -10.732 7.485 10.537 1.00 91.19 88 ILE A C 1
ATOM 680 O O . ILE A 1 88 ? -11.350 7.455 11.595 1.00 91.19 88 ILE A O 1
ATOM 684 N N . GLY A 1 89 ? -11.195 8.137 9.469 1.00 90.62 89 GLY A N 1
ATOM 685 C CA . GLY A 1 89 ? -12.523 8.738 9.414 1.00 90.62 89 GLY A CA 1
ATOM 686 C C . GLY A 1 89 ? -13.628 7.701 9.595 1.00 90.62 89 GLY A C 1
ATOM 687 O O . GLY A 1 89 ? -14.506 7.920 10.426 1.00 90.62 89 GLY A O 1
ATOM 688 N N . ASP A 1 90 ? -13.533 6.583 8.875 1.00 90.25 90 ASP A N 1
ATOM 689 C CA . ASP A 1 90 ? -14.466 5.457 8.981 1.00 90.25 90 ASP A CA 1
ATOM 690 C C . ASP A 1 90 ? -14.464 4.859 10.402 1.00 90.25 90 ASP A C 1
ATOM 692 O O . ASP A 1 90 ? -15.529 4.659 10.980 1.00 90.25 90 ASP A O 1
ATOM 696 N N . GLU A 1 91 ? -13.283 4.643 11.001 1.00 87.69 91 GLU A N 1
ATOM 697 C CA . GLU A 1 91 ? -13.160 4.145 12.386 1.00 87.69 91 GLU A CA 1
ATOM 698 C C . GLU A 1 91 ? -13.794 5.104 13.412 1.00 87.69 91 GLU A C 1
ATOM 700 O O . GLU A 1 91 ? -14.393 4.675 14.391 1.00 87.69 91 GLU A O 1
ATOM 705 N N . LEU A 1 92 ? -13.694 6.421 13.207 1.00 88.56 92 LEU A N 1
ATOM 706 C CA . LEU A 1 92 ? -14.252 7.412 14.135 1.00 88.56 92 LEU A CA 1
ATOM 707 C C . LEU A 1 92 ? -15.759 7.663 13.952 1.00 88.56 92 LEU A C 1
ATOM 709 O O . LEU A 1 92 ? -16.344 8.394 14.759 1.00 88.56 92 LEU A O 1
ATOM 713 N N . GLU A 1 93 ? -16.391 7.117 12.909 1.00 91.69 93 GLU A N 1
ATOM 714 C CA . GLU A 1 93 ? -17.817 7.328 12.637 1.00 91.69 93 GLU A CA 1
ATOM 715 C C . GLU A 1 93 ? -18.720 6.592 13.646 1.00 91.69 93 GLU A C 1
ATOM 717 O O . GLU A 1 93 ? -19.753 7.142 14.040 1.00 91.69 93 GLU A O 1
ATOM 722 N N . ASP A 1 94 ? -18.320 5.403 14.118 1.00 92.00 94 ASP A N 1
ATOM 723 C CA . ASP A 1 94 ? -19.083 4.584 15.077 1.00 92.00 94 ASP A CA 1
ATOM 724 C C . ASP A 1 94 ? -18.248 4.155 16.303 1.00 92.00 94 ASP A C 1
ATOM 726 O O . ASP A 1 94 ? -17.941 2.980 16.478 1.00 92.00 94 ASP A O 1
ATOM 730 N N . PRO A 1 95 ? -17.921 5.082 17.226 1.00 88.12 95 PRO A N 1
ATOM 731 C CA . PRO A 1 95 ? -17.000 4.815 18.338 1.00 88.12 95 PRO A CA 1
ATOM 732 C C . PRO A 1 95 ? -17.543 3.851 19.409 1.00 88.12 95 PRO A C 1
ATOM 734 O O . PRO A 1 95 ? -16.865 3.593 20.404 1.00 88.12 95 PRO A O 1
ATOM 737 N N . LEU A 1 96 ? -18.793 3.393 19.282 1.00 90.12 96 LEU A N 1
ATOM 738 C CA . LEU A 1 96 ? -19.443 2.441 20.191 1.00 90.12 96 LEU A CA 1
ATOM 739 C C . LEU A 1 96 ? -19.589 1.050 19.552 1.00 90.12 96 LEU A C 1
ATOM 741 O O . LEU A 1 96 ? -20.381 0.237 20.041 1.00 90.12 96 LEU A O 1
ATOM 745 N N . GLY A 1 97 ? -18.882 0.807 18.448 1.00 87.31 97 GLY A N 1
ATOM 746 C CA . GLY A 1 97 ? -18.87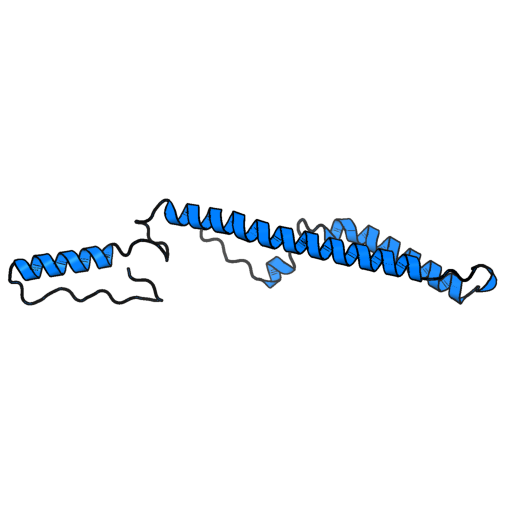0 -0.454 17.730 1.00 87.31 97 GLY A CA 1
ATOM 747 C C . GLY A 1 97 ? -18.094 -1.568 18.447 1.00 87.31 97 GLY A C 1
ATOM 748 O O . GLY A 1 97 ? -18.129 -1.717 19.671 1.00 87.31 97 GLY A O 1
ATOM 749 N N . ARG A 1 98 ? -17.470 -2.437 17.648 1.00 85.19 98 ARG A N 1
ATOM 750 C CA . ARG A 1 98 ? -16.661 -3.591 18.088 1.00 85.19 98 ARG A CA 1
ATOM 751 C C . ARG A 1 98 ? -15.355 -3.707 17.294 1.00 85.19 98 ARG A C 1
ATOM 753 O O . ARG A 1 98 ? -14.802 -4.800 17.180 1.00 85.19 98 ARG A O 1
ATOM 760 N N . ASP A 1 99 ? -14.908 -2.612 16.694 1.00 86.50 99 ASP A N 1
ATOM 761 C CA . ASP A 1 99 ? -13.608 -2.533 16.045 1.00 86.50 99 ASP A CA 1
ATOM 762 C C . ASP A 1 99 ? -12.498 -2.369 17.095 1.00 86.50 99 ASP A C 1
ATOM 764 O O . ASP A 1 99 ? -12.733 -1.984 18.241 1.00 86.50 99 ASP A O 1
ATOM 768 N N . GLU A 1 100 ? -11.258 -2.679 16.709 1.00 84.94 100 GLU A N 1
ATOM 769 C CA . GLU A 1 100 ? -10.110 -2.740 17.632 1.00 84.94 100 GLU A CA 1
ATOM 770 C C . GLU A 1 100 ? -9.849 -1.415 18.379 1.00 84.94 100 GLU A C 1
ATOM 772 O O . GLU A 1 100 ? -9.294 -1.432 19.479 1.00 84.94 100 GLU A O 1
ATOM 777 N N . ASN A 1 101 ? -10.245 -0.279 17.792 1.00 87.06 101 ASN A N 1
ATOM 778 C CA . ASN A 1 101 ? -10.028 1.070 18.327 1.00 87.06 101 ASN A CA 1
ATOM 779 C C . ASN A 1 101 ? -11.290 1.713 18.934 1.00 87.06 101 ASN A C 1
ATOM 781 O O . ASN A 1 101 ? -11.239 2.885 19.323 1.00 87.06 101 ASN A O 1
ATOM 785 N N . ASP A 1 102 ? -12.399 0.976 19.034 1.00 90.38 102 ASP A N 1
ATOM 786 C CA . ASP A 1 102 ? -13.643 1.491 19.608 1.00 90.38 102 ASP A CA 1
ATOM 787 C C . ASP A 1 102 ? -13.561 1.656 21.131 1.00 90.38 102 ASP A C 1
ATOM 789 O O . ASP A 1 102 ? -12.653 1.168 21.815 1.00 90.38 102 ASP A O 1
ATOM 793 N N . LEU A 1 103 ? -14.523 2.391 21.700 1.00 90.38 103 LEU A N 1
ATOM 794 C CA . LEU A 1 103 ? -14.590 2.577 23.143 1.00 90.38 103 LEU A CA 1
ATOM 795 C C . LEU A 1 103 ? -14.856 1.235 23.846 1.00 90.38 103 LEU A C 1
ATOM 797 O O . LEU A 1 103 ? -15.775 0.513 23.460 1.00 90.38 103 LEU A O 1
ATOM 801 N N . PRO A 1 104 ? -14.152 0.934 24.953 1.00 92.19 104 PRO A N 1
ATOM 802 C CA . PRO A 1 104 ? -14.318 -0.315 25.689 1.00 92.19 104 PRO A CA 1
ATOM 803 C C . PRO A 1 104 ? -15.582 -0.255 26.560 1.00 92.19 104 PRO A C 1
ATOM 805 O O . PRO A 1 104 ? -15.525 -0.074 27.783 1.00 92.19 104 PRO A O 1
ATOM 808 N N . THR A 1 105 ? -16.756 -0.312 25.928 1.00 91.69 105 THR A N 1
ATOM 809 C CA . THR A 1 105 ? -18.036 -0.056 26.598 1.00 91.69 105 THR A CA 1
ATOM 810 C C . THR A 1 105 ? -18.332 -1.074 27.686 1.00 91.69 105 THR A C 1
ATOM 812 O O . THR A 1 105 ? -18.821 -0.677 28.745 1.00 91.69 105 THR A O 1
ATOM 815 N N . ASP A 1 106 ? -18.011 -2.357 27.488 1.00 90.50 106 ASP A N 1
ATOM 816 C CA . ASP A 1 106 ? -18.319 -3.371 28.501 1.00 90.50 106 ASP A CA 1
ATOM 817 C C . ASP A 1 106 ? -17.382 -3.222 29.714 1.00 90.50 106 ASP A C 1
ATOM 819 O O . ASP A 1 106 ? -17.829 -3.362 30.857 1.00 90.50 106 ASP A O 1
ATOM 823 N N . ALA A 1 107 ? -16.131 -2.791 29.511 1.00 91.06 107 ALA A N 1
ATOM 824 C CA . ALA A 1 107 ? -15.229 -2.402 30.596 1.00 91.06 107 ALA A CA 1
ATOM 825 C C . ALA A 1 107 ? -15.718 -1.169 31.372 1.00 91.06 107 ALA A C 1
ATOM 827 O O . ALA A 1 107 ? -15.693 -1.173 32.607 1.00 91.06 107 ALA A O 1
ATOM 828 N N . LEU A 1 108 ? -16.209 -0.132 30.685 1.00 91.44 108 LEU A N 1
ATOM 829 C CA . LEU A 1 108 ? -16.800 1.042 31.339 1.00 91.44 108 LEU A CA 1
ATOM 830 C C . LEU A 1 108 ? -18.039 0.659 32.155 1.00 91.44 108 LEU A C 1
ATOM 832 O O . LEU A 1 108 ? -18.164 1.054 33.316 1.00 91.44 108 LEU A O 1
ATOM 836 N N . VAL A 1 109 ? -18.923 -0.164 31.586 1.00 93.44 109 VAL A N 1
ATOM 837 C CA . VAL A 1 109 ? -20.098 -0.691 32.291 1.00 93.44 109 VAL A CA 1
ATOM 838 C C . VAL A 1 109 ? -19.671 -1.524 33.497 1.00 93.44 109 VAL A C 1
ATOM 840 O O . VAL A 1 109 ? -20.236 -1.344 34.573 1.00 93.44 109 VAL A O 1
ATOM 843 N N . ARG A 1 110 ? -18.638 -2.368 33.376 1.00 93.38 110 ARG A N 1
ATOM 844 C CA . ARG A 1 110 ? -18.099 -3.157 34.494 1.00 93.38 110 ARG A CA 1
ATOM 845 C C . ARG A 1 110 ? -17.562 -2.274 35.617 1.00 93.38 110 ARG A C 1
ATOM 847 O O . ARG A 1 110 ? -17.714 -2.619 36.787 1.00 93.38 110 ARG A O 1
ATOM 854 N N . ILE A 1 111 ? -16.930 -1.146 35.299 1.00 92.75 111 ILE A N 1
ATOM 855 C CA . ILE A 1 111 ? -16.463 -0.189 36.312 1.00 92.75 111 ILE A CA 1
ATOM 856 C C . ILE A 1 111 ? -17.659 0.437 37.033 1.00 92.75 111 ILE A C 1
ATOM 858 O O . ILE A 1 111 ? -17.714 0.384 38.261 1.00 92.75 111 ILE A O 1
ATOM 862 N N . ILE A 1 112 ? -18.642 0.945 36.284 1.00 93.88 112 ILE A N 1
ATOM 863 C CA . ILE A 1 112 ? -19.853 1.558 36.849 1.00 93.88 112 ILE A CA 1
ATOM 864 C C . ILE A 1 112 ? -20.619 0.548 37.715 1.00 93.88 112 ILE A C 1
ATOM 866 O O . ILE A 1 112 ? -21.029 0.868 38.829 1.00 93.88 112 ILE A O 1
ATOM 870 N N . GLU A 1 113 ? -20.771 -0.691 37.245 1.00 94.88 113 GLU A N 1
ATOM 871 C CA . GLU A 1 113 ? -21.403 -1.785 37.986 1.00 94.88 113 GLU A CA 1
ATOM 872 C C . GLU A 1 113 ? -20.716 -2.005 39.340 1.00 94.88 113 GLU A C 1
ATOM 874 O O . GLU A 1 113 ? -21.379 -2.083 40.376 1.00 94.88 113 GLU A O 1
ATOM 879 N N . ARG A 1 114 ? -19.378 -2.043 39.358 1.00 94.12 114 ARG A N 1
ATOM 880 C CA . ARG A 1 114 ? -18.601 -2.214 40.593 1.00 94.12 114 ARG A CA 1
ATOM 881 C C . ARG A 1 114 ? -18.756 -1.025 41.538 1.00 94.12 114 ARG A C 1
ATOM 883 O O . ARG A 1 114 ? -18.906 -1.243 42.739 1.00 94.12 114 ARG A O 1
ATOM 890 N N . GLU A 1 115 ? -18.745 0.205 41.029 1.00 94.69 115 GLU A N 1
ATOM 891 C CA . GLU A 1 115 ? -18.937 1.410 41.846 1.00 94.69 115 GLU A CA 1
ATOM 892 C C . GLU A 1 115 ? -20.327 1.445 42.491 1.00 94.69 115 GLU A C 1
ATOM 894 O O . GLU A 1 115 ? -20.446 1.675 43.696 1.00 94.69 115 GLU A O 1
ATOM 899 N N . VAL A 1 116 ? -21.375 1.139 41.721 1.00 94.38 116 VAL A N 1
ATOM 900 C CA . VAL A 1 116 ? -22.756 1.095 42.217 1.00 94.38 116 VAL A CA 1
ATOM 901 C C . VAL A 1 116 ? -22.930 -0.009 43.261 1.00 94.38 116 VAL A C 1
ATOM 903 O O . VAL A 1 116 ? -23.479 0.241 44.335 1.00 94.38 116 VAL A O 1
ATOM 906 N N . LEU A 1 117 ? -22.430 -1.221 43.000 1.00 94.19 117 LEU A N 1
ATOM 907 C CA . LEU A 1 117 ? -22.501 -2.333 43.955 1.00 94.19 117 LEU A CA 1
ATOM 908 C C . LEU A 1 117 ? -21.723 -2.035 45.241 1.00 94.19 117 LEU A C 1
ATOM 910 O O . LEU A 1 117 ? -22.211 -2.317 46.338 1.00 94.19 117 LEU A O 1
ATOM 914 N N . SER A 1 118 ? -20.554 -1.402 45.119 1.00 93.00 118 SER A N 1
ATOM 915 C CA . SER A 1 118 ? -19.769 -0.962 46.270 1.00 93.00 118 SER A CA 1
ATOM 916 C C . SER A 1 118 ? -20.522 0.085 47.096 1.00 93.00 118 SER A C 1
ATOM 918 O O . SER A 1 118 ? -20.521 0.003 48.323 1.00 93.00 118 SER A O 1
ATOM 920 N N . ALA A 1 119 ? -21.190 1.049 46.454 1.00 93.38 119 ALA A N 1
ATOM 921 C CA . ALA A 1 119 ? -21.988 2.068 47.138 1.00 93.38 119 ALA A CA 1
ATOM 922 C C . ALA A 1 119 ? -23.214 1.477 47.860 1.00 93.38 119 ALA A C 1
ATOM 924 O O . ALA A 1 119 ? -23.617 1.978 48.908 1.00 93.38 119 ALA A O 1
ATOM 925 N N . LEU A 1 120 ? -23.776 0.384 47.335 1.00 93.31 120 LEU A N 1
ATOM 926 C CA . LEU A 1 120 ? -24.874 -0.372 47.951 1.00 93.31 120 LEU A CA 1
ATOM 927 C C . LEU A 1 120 ? -24.414 -1.327 49.071 1.00 93.31 120 LEU A C 1
ATOM 929 O O . LEU A 1 120 ? -25.247 -1.996 49.681 1.00 93.31 120 LEU A O 1
ATOM 933 N N . GLY A 1 121 ? -23.111 -1.396 49.364 1.00 90.12 121 GLY A N 1
ATOM 934 C CA . GLY A 1 121 ? -22.552 -2.235 50.428 1.00 90.12 121 GLY A CA 1
ATOM 935 C C . GLY A 1 121 ? -22.362 -3.708 50.050 1.00 90.12 121 GLY A C 1
ATOM 936 O O . GLY A 1 121 ? -22.173 -4.545 50.934 1.00 90.12 121 GLY A O 1
ATOM 937 N N . VAL A 1 122 ? -22.402 -4.048 48.758 1.00 90.38 122 VAL A N 1
ATOM 938 C CA . VAL A 1 122 ? -22.131 -5.409 48.274 1.00 90.38 122 VAL A CA 1
ATOM 939 C C . VAL A 1 122 ? -20.626 -5.679 48.335 1.00 90.38 122 VAL A C 1
ATOM 941 O O . VAL A 1 122 ? -19.825 -4.959 47.748 1.00 90.38 122 VAL A O 1
ATOM 944 N N . THR A 1 123 ? -20.227 -6.735 49.046 1.00 81.81 123 THR A N 1
ATOM 945 C CA . THR A 1 123 ? -18.810 -7.082 49.266 1.00 81.81 123 THR A CA 1
ATOM 946 C C . THR A 1 123 ? -18.204 -7.949 48.162 1.00 81.81 123 THR A C 1
ATOM 948 O O . THR A 1 123 ? -16.988 -7.951 47.986 1.00 81.81 123 THR A O 1
ATOM 951 N N . GLN A 1 124 ? -19.029 -8.679 47.405 1.00 85.12 124 GLN A N 1
ATOM 952 C CA . GLN A 1 124 ? -18.595 -9.466 46.249 1.00 85.12 124 GLN A CA 1
ATOM 953 C C . GLN A 1 124 ? -18.838 -8.671 44.968 1.00 85.12 124 GLN A C 1
ATOM 955 O O . GLN A 1 124 ? -19.953 -8.625 44.455 1.00 85.12 124 GLN A O 1
ATOM 960 N N . LEU A 1 125 ? -17.786 -8.024 44.474 1.00 86.19 125 LEU A N 1
ATOM 961 C CA . LEU A 1 125 ? -17.837 -7.250 43.240 1.00 86.19 125 LEU A CA 1
ATOM 962 C C . LEU A 1 125 ? -17.518 -8.138 42.026 1.00 86.19 125 LEU A C 1
ATOM 964 O O . LEU A 1 125 ? -16.646 -9.007 42.127 1.00 86.19 125 LEU A O 1
ATOM 968 N N . PRO A 1 126 ? -18.154 -7.894 40.868 1.00 88.81 126 PRO A N 1
ATOM 969 C CA . PRO A 1 126 ? -17.762 -8.501 39.601 1.00 88.81 126 PRO A CA 1
ATOM 970 C C . PRO A 1 126 ? -16.267 -8.272 39.297 1.00 88.81 126 PRO A C 1
ATOM 972 O O . PRO A 1 126 ? -15.730 -7.207 39.638 1.00 88.81 126 PRO A O 1
ATOM 975 N N . PRO A 1 127 ? -15.574 -9.242 38.666 1.00 88.31 127 PRO A N 1
ATOM 976 C CA . PRO A 1 127 ? -14.153 -9.118 38.346 1.00 88.31 127 PRO A CA 1
ATOM 977 C C . PRO A 1 127 ? -13.908 -7.998 37.329 1.00 88.31 127 PRO A C 1
ATOM 979 O O . PRO A 1 127 ? -14.791 -7.653 36.545 1.00 88.31 127 PRO A O 1
ATOM 982 N N . VAL A 1 128 ? -12.707 -7.424 37.322 1.00 87.44 128 VAL A N 1
ATOM 983 C CA . VAL A 1 128 ? -12.305 -6.472 36.271 1.00 87.44 128 VAL A CA 1
ATOM 984 C C . VAL A 1 128 ? -12.162 -7.233 34.955 1.00 87.44 128 VAL A C 1
ATOM 986 O O . VAL A 1 128 ? -11.714 -8.377 34.973 1.00 87.44 128 VAL A O 1
ATOM 989 N N . LEU A 1 129 ? -12.573 -6.630 33.839 1.00 87.25 129 LEU A N 1
ATOM 990 C CA . LEU A 1 129 ? -12.290 -7.198 32.522 1.00 87.25 129 LEU A CA 1
ATOM 991 C C . LEU A 1 129 ? -10.793 -7.046 32.229 1.00 87.25 129 LEU A C 1
ATOM 993 O O . LEU A 1 129 ? -10.207 -5.995 32.491 1.00 87.25 129 LEU A O 1
ATOM 997 N N . GLU A 1 130 ? -10.180 -8.122 31.749 1.00 84.44 130 GLU A N 1
ATOM 998 C CA . GLU A 1 130 ? -8.782 -8.156 31.327 1.00 84.44 130 GLU A CA 1
ATOM 999 C C . GLU A 1 130 ? -8.726 -8.103 29.796 1.00 84.44 130 GLU A C 1
ATOM 1001 O O . GLU A 1 130 ? -9.608 -8.667 29.145 1.00 84.44 130 GLU A O 1
ATOM 1006 N N . PRO A 1 131 ? -7.717 -7.442 29.208 1.00 81.56 131 PRO A N 1
ATOM 1007 C CA . PRO A 1 131 ? -7.606 -7.348 27.760 1.00 81.56 131 PRO A CA 1
ATOM 1008 C C . PRO A 1 131 ? -7.328 -8.722 27.137 1.00 81.56 131 PRO A C 1
ATOM 1010 O O . PRO A 1 131 ? -6.450 -9.458 27.594 1.00 81.56 131 PRO A O 1
ATOM 1013 N N . VAL A 1 132 ? -8.038 -9.037 26.056 1.00 79.62 132 VAL A N 1
ATOM 1014 C CA . VAL A 1 132 ? -7.845 -10.236 25.233 1.00 79.62 132 VAL A CA 1
ATOM 1015 C C . VAL A 1 132 ? -7.267 -9.787 23.897 1.00 79.62 132 VAL A C 1
ATOM 1017 O O . VAL A 1 132 ? -7.808 -8.892 23.263 1.00 79.62 132 VAL A O 1
ATOM 1020 N N . ASP A 1 133 ? -6.131 -10.358 23.486 1.00 76.06 133 ASP A N 1
ATOM 1021 C CA . ASP A 1 133 ? -5.443 -9.982 22.238 1.00 76.06 133 ASP A CA 1
ATOM 1022 C C . ASP A 1 133 ? -5.198 -8.464 22.091 1.00 76.06 133 ASP A C 1
ATOM 1024 O O . ASP A 1 133 ? -5.284 -7.905 21.004 1.00 76.06 133 ASP A O 1
ATOM 1028 N N . PHE A 1 134 ? -4.843 -7.804 23.201 1.00 75.62 134 PHE A N 1
ATOM 1029 C CA . PHE A 1 134 ? -4.619 -6.351 23.313 1.00 75.62 134 PHE A CA 1
ATOM 1030 C C . PHE A 1 134 ? -5.874 -5.468 23.201 1.00 75.62 134 PHE A C 1
ATOM 1032 O O . PHE A 1 134 ? -5.743 -4.252 23.331 1.00 75.62 134 PHE A O 1
ATOM 1039 N N . VAL A 1 135 ? -7.068 -6.053 23.067 1.00 74.50 135 VAL A N 1
ATOM 1040 C CA . VAL A 1 135 ? -8.354 -5.340 23.047 1.00 74.50 135 VAL A CA 1
ATOM 1041 C C . VAL A 1 135 ? -9.068 -5.523 24.387 1.00 74.50 135 VAL A C 1
ATOM 1043 O O . VAL A 1 135 ? -9.103 -6.619 24.950 1.00 74.50 135 VAL A O 1
ATOM 1046 N N . LEU A 1 136 ? -9.603 -4.433 24.938 1.00 77.19 136 LEU A N 1
ATOM 1047 C CA . LEU A 1 136 ? -10.370 -4.449 26.182 1.00 77.19 136 LEU A CA 1
ATOM 1048 C C . LEU A 1 136 ? -11.861 -4.385 25.842 1.00 77.19 136 LEU A C 1
ATOM 1050 O O . LEU A 1 136 ? -12.418 -3.297 25.756 1.00 77.19 136 LEU A O 1
ATOM 1054 N N . GLU A 1 137 ? -12.483 -5.544 25.638 1.00 67.81 137 GLU A N 1
ATOM 1055 C CA . GLU A 1 137 ? -13.940 -5.647 25.474 1.00 67.81 137 GLU A CA 1
ATOM 1056 C C . GLU A 1 137 ? -14.622 -5.874 26.821 1.00 67.81 137 GLU A C 1
ATOM 1058 O O . GLU A 1 137 ? -14.410 -6.938 27.452 1.00 67.81 137 GLU A O 1
#

Organism: NCBI:txid1221522

Sequence (137 aa):
MIVRPKPNLIGVLTSLKGSIAKRIAWRSLMVTLLASAIVLIETLHPSYFSKVSATPFTLLGLSLSIFMSFRNNAWAIVSYTFFGLDAIGDELEDPLGRDENDLPTDALVRIIEREVLSALGVTQLPPVLEPVDFVLE

pLDDT: mean 86.95, std 9.66, range [43.78, 97.12]

Radius of gyration: 31.61 Å; chains: 1; bounding box: 57×28×92 Å

Foldseek 3Di:
DPDDPDDDPVCVVPPPVPDCCVVCVVVVVVVVVVVVVVVVCCVVCVPVDDDDDCVVVVVVVVVVVVVVVVVVVVVVVVCCVVVVVVVVVVCVPCLCDDDQNHDLVVQVVLVVQQVVCVVVVNPDGDDHQDDDPNGRD

InterPro domains:
  IPR044669 Voltage-dependent anion channel-forming protein YneE/VCCN1/2-like [PF25539] (1-74)
  IPR044669 Voltage-dependent anion channel-forming protein YneE/VCCN1/2-like [PF25539] (76-117)
  IPR044669 Voltage-dependent anion channel-forming protein YneE/VCCN1/2-like [PTHR33281] (75-120)

Secondary structure (DSSP, 8-state):
---PPPPPHHHHHT--TT-HHHHHHHHHHHHHHHHHHHHHHHHH-GGG-----SHHHHHHHHHHHHHHHHHHHHHHHHHHHHHHHHHHHHHHH-TTSSSTTS--HHHHHHHHHHHHHHHTT-SSPPPPPPPBTTB--